Protein AF-A0A1F8M523-F1 (afdb_monomer_lite)

Sequence (82 aa):
MVLHNLKIDLPDPMDLVKGITPQLLLEGALPLDRLYNQGELDALVAAYTAWQAANHPKQITALGEASEGVVFLPVAELKRHY

Radius of gyration: 17.22 Å; chains: 1; bounding box: 34×24×46 Å

Foldseek 3Di:
DVLVVVVDPAPDVVVLVVPDDPVCVVVVPRPCVRDDDPVRVVVSQVVVQVVCCVPPVLQWDWDDDPVVDIDIHRGNDDDPPD

Structure (mmCIF, N/CA/C/O backbone):
data_AF-A0A1F8M523-F1
#
_entry.id   AF-A0A1F8M523-F1
#
loop_
_atom_site.group_PDB
_atom_site.id
_atom_site.type_symbol
_atom_site.label_atom_id
_atom_site.label_alt_id
_atom_site.label_comp_id
_atom_site.label_asym_id
_atom_site.label_entity_id
_atom_site.label_seq_id
_atom_site.pdbx_PDB_ins_code
_atom_site.Cartn_x
_atom_site.Cartn_y
_atom_site.Cartn_z
_atom_site.occupancy
_atom_site.B_iso_or_equiv
_atom_site.auth_seq_id
_atom_site.auth_comp_id
_atom_site.auth_asym_id
_atom_site.auth_atom_id
_atom_site.pdbx_PDB_model_num
ATOM 1 N N . MET A 1 1 ? -2.558 5.397 5.103 1.00 68.12 1 MET A N 1
ATOM 2 C CA . MET A 1 1 ? -2.735 6.669 4.355 1.00 68.12 1 MET A CA 1
ATOM 3 C C . MET A 1 1 ? -2.137 6.652 2.951 1.00 68.12 1 MET A C 1
ATOM 5 O O . MET A 1 1 ? -2.731 7.258 2.074 1.00 68.12 1 MET A O 1
ATOM 9 N N . VAL A 1 2 ? -1.005 5.976 2.706 1.00 83.12 2 VAL A N 1
ATOM 10 C CA . VAL A 1 2 ? -0.320 6.002 1.395 1.00 83.12 2 VAL A CA 1
ATOM 11 C C . VAL A 1 2 ? -1.242 5.622 0.226 1.00 83.12 2 VAL A C 1
ATOM 13 O O . VAL A 1 2 ? -1.359 6.409 -0.701 1.00 83.12 2 VAL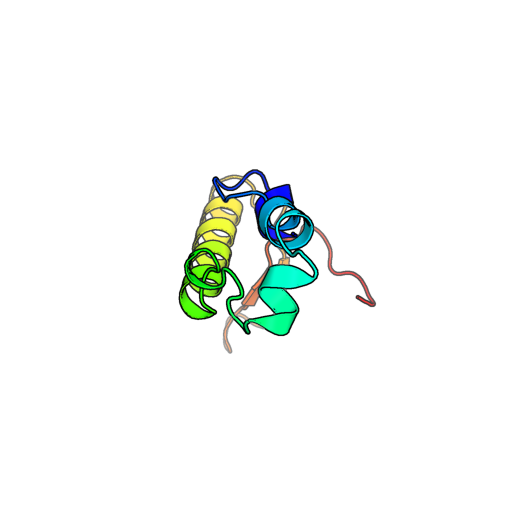 A O 1
ATOM 16 N N . LEU A 1 3 ? -1.960 4.493 0.297 1.00 82.81 3 LEU A N 1
ATOM 17 C CA . LEU A 1 3 ? -2.853 4.041 -0.785 1.00 82.81 3 LEU A CA 1
ATOM 18 C C . LEU A 1 3 ? -4.037 4.983 -1.054 1.00 82.81 3 LEU A C 1
ATOM 20 O O . LEU A 1 3 ? -4.338 5.275 -2.205 1.00 82.81 3 LEU A O 1
ATOM 24 N N . HIS A 1 4 ? -4.661 5.523 -0.005 1.00 83.75 4 HIS A N 1
ATOM 25 C CA . HIS A 1 4 ? -5.734 6.518 -0.135 1.00 83.75 4 HIS A CA 1
ATOM 26 C C . HIS A 1 4 ? -5.259 7.787 -0.870 1.00 83.75 4 HIS A C 1
ATOM 28 O O . HIS A 1 4 ? -5.962 8.342 -1.715 1.00 83.75 4 HIS A O 1
ATOM 34 N N . ASN A 1 5 ? -4.020 8.226 -0.620 1.00 86.19 5 ASN A N 1
ATOM 35 C CA . ASN A 1 5 ? -3.451 9.395 -1.295 1.00 86.19 5 ASN A CA 1
ATOM 36 C C . ASN A 1 5 ? -3.220 9.169 -2.798 1.00 86.19 5 ASN A C 1
ATOM 38 O O . ASN A 1 5 ? -3.182 10.141 -3.550 1.00 86.19 5 ASN A O 1
ATOM 42 N N . LEU A 1 6 ? -3.125 7.911 -3.239 1.00 85.62 6 LEU A N 1
ATOM 43 C CA . LEU A 1 6 ? -3.035 7.528 -4.653 1.00 85.62 6 LEU A CA 1
ATOM 44 C C . LEU A 1 6 ? -4.401 7.554 -5.361 1.00 85.62 6 LEU A C 1
ATOM 46 O O . LEU A 1 6 ? -4.496 7.137 -6.510 1.00 85.62 6 LEU A O 1
ATOM 50 N N . LYS A 1 7 ? -5.454 8.056 -4.692 1.00 83.38 7 LYS A N 1
ATOM 51 C CA . LYS A 1 7 ? -6.832 8.147 -5.210 1.00 83.38 7 LYS A CA 1
ATOM 52 C C . LYS A 1 7 ? -7.436 6.793 -5.592 1.00 83.38 7 LYS A C 1
ATOM 54 O O . LYS A 1 7 ? -8.368 6.735 -6.388 1.00 83.38 7 LYS A O 1
ATOM 59 N N . ILE A 1 8 ? -6.924 5.721 -4.991 1.00 84.44 8 ILE A N 1
ATOM 60 C CA . ILE A 1 8 ? -7.571 4.411 -4.994 1.00 84.44 8 ILE A CA 1
ATOM 61 C C . ILE A 1 8 ? -8.841 4.533 -4.147 1.00 84.44 8 ILE A C 1
ATOM 63 O O . ILE A 1 8 ? -8.819 5.205 -3.114 1.00 84.44 8 ILE A O 1
ATOM 67 N N . ASP A 1 9 ? -9.930 3.906 -4.594 1.00 85.12 9 ASP A N 1
ATOM 68 C CA . ASP A 1 9 ? -11.230 3.917 -3.917 1.00 85.12 9 ASP A CA 1
ATOM 69 C C . ASP A 1 9 ? -11.165 3.141 -2.592 1.00 85.12 9 ASP A C 1
ATOM 71 O O . ASP A 1 9 ? -11.448 1.948 -2.507 1.00 85.12 9 ASP A O 1
ATOM 75 N N . LEU A 1 10 ? -10.679 3.827 -1.562 1.00 85.12 10 LEU A N 1
ATOM 76 C CA . LEU A 1 10 ? -10.518 3.332 -0.207 1.00 85.12 10 LEU A CA 1
ATOM 77 C C . LEU A 1 10 ? -11.124 4.357 0.754 1.00 85.12 10 LEU A C 1
ATOM 79 O O . LEU A 1 10 ? -10.950 5.556 0.539 1.00 85.12 10 LEU A O 1
ATOM 83 N N . PRO A 1 11 ? -11.774 3.918 1.843 1.00 84.00 11 PRO A N 1
ATOM 84 C CA . PRO A 1 11 ? -12.127 4.800 2.947 1.00 84.00 11 PRO A CA 1
ATOM 85 C C . PRO A 1 11 ? -10.906 5.578 3.452 1.00 84.00 11 PRO A C 1
ATOM 87 O O . PRO A 1 11 ? -9.796 5.033 3.497 1.00 84.00 11 PRO A O 1
ATOM 90 N N . ASP A 1 12 ? -11.104 6.832 3.870 1.00 86.25 12 ASP A N 1
ATOM 91 C CA . ASP A 1 12 ? -10.030 7.602 4.493 1.00 86.25 12 ASP A CA 1
ATOM 92 C C . ASP A 1 12 ? -9.658 6.929 5.827 1.00 86.25 12 ASP A C 1
ATOM 94 O O . ASP A 1 12 ? -10.476 6.882 6.751 1.00 86.25 12 ASP A O 1
ATOM 98 N N . PRO A 1 13 ? -8.425 6.412 5.986 1.00 84.31 13 PRO A N 1
ATOM 99 C CA . PRO A 1 13 ? -8.009 5.796 7.244 1.00 84.31 13 PRO A CA 1
ATOM 100 C C . PRO A 1 13 ? -8.060 6.773 8.431 1.00 84.31 13 PRO A C 1
ATOM 102 O O . PRO A 1 13 ? -8.114 6.329 9.579 1.00 84.31 13 PRO A O 1
ATOM 105 N N . MET A 1 14 ? -8.065 8.090 8.190 1.00 86.94 14 MET A N 1
ATOM 106 C CA . MET A 1 14 ? -8.248 9.082 9.249 1.00 86.94 14 MET A CA 1
ATOM 107 C C . MET A 1 14 ? -9.652 9.081 9.848 1.00 86.94 14 MET A C 1
ATOM 109 O O . MET A 1 14 ? -9.791 9.491 11.000 1.00 86.94 14 MET A O 1
ATOM 113 N N . ASP A 1 15 ? -10.672 8.611 9.133 1.00 85.44 15 ASP A N 1
ATOM 114 C CA . ASP A 1 15 ? -12.026 8.518 9.685 1.00 85.44 15 ASP A CA 1
ATOM 115 C C . ASP A 1 15 ? -12.094 7.482 10.808 1.00 85.44 15 ASP A C 1
ATOM 117 O O . ASP A 1 15 ? -12.740 7.717 11.830 1.00 85.44 15 ASP A O 1
ATOM 121 N N . LEU A 1 16 ? -11.341 6.384 10.681 1.00 84.38 16 LEU A N 1
ATOM 122 C CA . LEU A 1 16 ? -11.200 5.396 11.747 1.00 84.38 16 LEU A CA 1
ATOM 123 C C . LEU A 1 16 ? -10.487 5.992 12.963 1.00 84.38 16 LEU A C 1
ATOM 125 O O . LEU A 1 16 ? -10.987 5.870 14.075 1.00 84.38 16 LEU A O 1
ATOM 129 N N . VAL A 1 17 ? -9.362 6.685 12.757 1.00 84.94 17 VAL A N 1
ATOM 130 C CA . VAL A 1 17 ? -8.591 7.298 13.856 1.00 84.94 17 VAL A CA 1
ATOM 131 C C . VAL A 1 17 ? -9.416 8.356 14.594 1.00 84.94 17 VAL A C 1
ATOM 133 O O . VAL A 1 17 ? -9.439 8.365 15.822 1.00 84.94 17 VAL A O 1
ATOM 136 N N . LYS A 1 18 ? -10.125 9.226 13.863 1.00 85.38 18 LYS A N 1
ATOM 137 C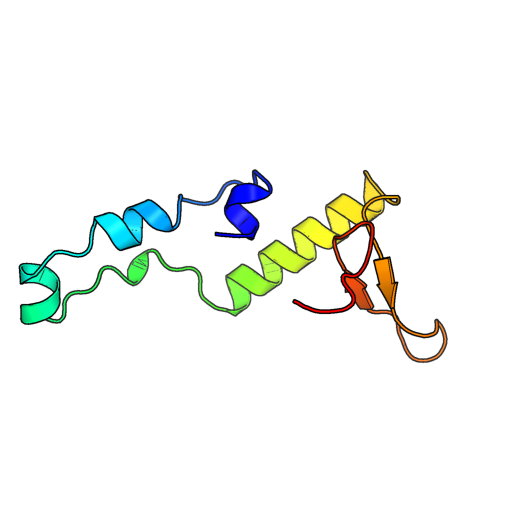 CA . LYS A 1 18 ? -11.017 10.243 14.448 1.00 85.38 18 LYS A CA 1
ATOM 138 C C . LYS A 1 18 ? -12.210 9.628 15.181 1.00 85.38 18 LYS A C 1
ATOM 140 O O . LYS A 1 18 ? -12.719 10.237 16.115 1.00 85.38 18 LYS A O 1
ATOM 145 N N . GLY A 1 19 ? -12.661 8.452 14.747 1.00 85.06 19 GLY A N 1
ATOM 146 C CA . GLY A 1 19 ? -13.759 7.715 15.366 1.00 85.06 19 GLY A CA 1
ATOM 147 C C . GLY A 1 19 ? -13.399 7.050 16.697 1.00 85.06 19 GLY A C 1
ATOM 148 O O . GLY A 1 19 ? -14.302 6.601 17.400 1.00 85.06 19 GLY A O 1
ATOM 149 N N . ILE A 1 20 ? -12.115 6.989 17.071 1.00 88.19 20 ILE A N 1
ATOM 150 C CA . ILE A 1 20 ? -11.688 6.430 18.357 1.00 88.19 20 ILE A CA 1
ATOM 151 C C . ILE A 1 20 ? -12.027 7.419 19.476 1.00 88.19 20 ILE A C 1
ATOM 153 O O . ILE A 1 20 ? -11.515 8.537 19.522 1.00 88.19 20 ILE A O 1
ATOM 157 N N . THR A 1 21 ? -12.863 6.982 20.417 1.00 90.00 21 THR A N 1
ATOM 158 C CA . THR A 1 21 ? -13.249 7.758 21.602 1.00 90.00 21 THR A CA 1
ATOM 159 C C . THR A 1 21 ? -12.729 7.096 22.883 1.00 90.00 21 THR A C 1
ATOM 161 O O . THR A 1 21 ? -12.494 5.885 22.898 1.00 90.00 21 THR A O 1
ATOM 164 N N . PRO A 1 22 ? -12.584 7.845 23.996 1.00 93.00 22 PRO A N 1
ATOM 165 C CA . PRO A 1 22 ? -12.208 7.261 25.284 1.00 93.00 22 PRO A CA 1
ATOM 166 C C . PRO A 1 22 ? -13.144 6.137 25.737 1.00 93.00 22 PRO A C 1
ATOM 168 O O . PRO A 1 22 ? -12.686 5.163 26.321 1.00 93.00 22 PRO A O 1
ATOM 171 N N . GLN A 1 23 ? -14.440 6.246 25.432 1.00 93.56 23 GLN A N 1
ATOM 172 C CA . GLN A 1 23 ? -15.418 5.209 25.754 1.00 93.56 23 GLN A CA 1
ATOM 173 C C . GLN A 1 23 ? -15.101 3.890 25.033 1.00 93.56 23 GLN A C 1
ATOM 175 O O . GLN A 1 23 ? -15.008 2.856 25.686 1.00 93.56 23 GLN A O 1
ATOM 180 N N . LEU A 1 24 ? -14.843 3.929 23.719 1.00 89.94 24 LEU A N 1
ATOM 181 C CA . LEU A 1 24 ? -14.481 2.733 22.944 1.00 89.94 24 LEU A CA 1
ATOM 182 C C . LEU A 1 24 ? -13.180 2.091 23.443 1.00 89.94 24 LEU A C 1
ATOM 184 O O . LEU A 1 24 ? -13.046 0.870 23.416 1.00 89.94 24 LEU A O 1
ATOM 188 N N . LEU A 1 25 ? -12.231 2.903 23.922 1.00 90.81 25 LEU A N 1
ATOM 189 C CA . LEU A 1 25 ? -10.988 2.408 24.516 1.00 90.81 25 LEU A CA 1
ATOM 190 C C . LEU A 1 25 ? -11.230 1.694 25.849 1.00 90.81 25 LEU A C 1
ATOM 192 O O . LEU A 1 25 ? -10.663 0.628 26.073 1.00 90.81 25 LEU A O 1
ATOM 196 N N . LEU A 1 26 ? -12.075 2.259 26.715 1.00 94.50 26 LEU A N 1
ATOM 197 C CA . LEU A 1 26 ? -12.428 1.652 28.003 1.00 94.50 26 LEU A CA 1
ATOM 198 C C . LEU A 1 26 ? -13.210 0.344 27.831 1.00 94.50 26 LEU A C 1
ATOM 200 O O . LEU A 1 26 ? -13.026 -0.586 28.611 1.00 94.50 26 LEU A O 1
ATOM 204 N N . GLU A 1 27 ? -14.054 0.267 26.804 1.00 93.94 27 GLU A N 1
ATOM 205 C CA . GLU A 1 27 ? -14.861 -0.914 26.480 1.00 93.94 27 GLU A CA 1
ATOM 206 C C . GLU A 1 27 ? -14.087 -1.958 25.650 1.00 93.94 27 GLU A C 1
ATOM 208 O O . GLU A 1 27 ? -14.576 -3.068 25.447 1.00 93.94 27 GLU A O 1
ATOM 213 N N . GLY A 1 28 ? -12.886 -1.626 25.156 1.00 89.38 28 GLY A N 1
ATOM 214 C CA . GLY A 1 28 ? -12.111 -2.484 24.250 1.00 89.38 28 GLY A CA 1
ATOM 215 C C . GLY 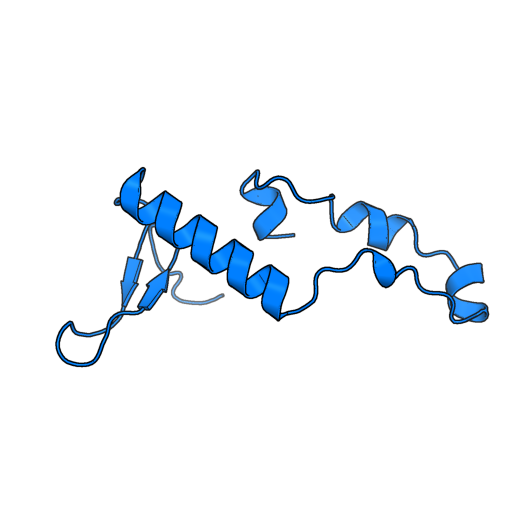A 1 28 ? -12.767 -2.693 22.877 1.00 89.38 28 GLY A C 1
ATOM 216 O O . GLY A 1 28 ? -12.367 -3.583 22.129 1.00 89.38 28 GLY A O 1
ATOM 217 N N . ALA A 1 29 ? -13.765 -1.880 22.531 1.00 88.06 29 ALA A N 1
ATOM 218 C CA . ALA A 1 29 ? -14.607 -2.020 21.347 1.00 88.06 29 ALA A CA 1
ATOM 219 C C . ALA A 1 29 ? -14.068 -1.195 20.166 1.00 88.06 29 ALA A C 1
ATOM 221 O O . ALA A 1 29 ? -14.761 -0.347 19.603 1.00 88.06 29 ALA A O 1
ATOM 222 N N . LEU A 1 30 ? -12.801 -1.400 19.798 1.00 86.19 30 LEU A N 1
ATOM 223 C CA . LEU A 1 30 ? -12.215 -0.687 18.662 1.00 86.19 30 LEU A CA 1
ATOM 224 C C . LEU A 1 30 ? -12.882 -1.118 17.338 1.00 86.19 30 LEU A C 1
ATOM 226 O O . LEU A 1 30 ? -13.042 -2.319 17.109 1.00 86.19 30 LEU A O 1
ATOM 230 N N . PRO A 1 31 ? -13.220 -0.173 16.437 1.00 81.06 31 PRO A N 1
ATOM 231 C CA . PRO A 1 31 ? -13.891 -0.456 15.165 1.00 81.06 31 PRO A CA 1
ATOM 232 C C . PRO A 1 31 ? -12.901 -0.984 14.112 1.00 81.06 31 PRO A C 1
ATOM 234 O O . PRO A 1 31 ? -12.602 -0.328 13.114 1.00 81.06 31 PRO A O 1
ATOM 237 N N . LEU A 1 32 ? -12.312 -2.151 14.381 1.00 82.38 32 LEU A N 1
ATOM 238 C CA . LEU A 1 32 ? -11.295 -2.781 13.530 1.00 82.38 32 LEU A CA 1
ATOM 239 C C . LEU A 1 32 ? -11.900 -3.529 12.332 1.00 82.38 32 LEU A C 1
ATOM 241 O O . LEU A 1 32 ? -11.177 -3.880 11.407 1.00 82.38 32 LEU A O 1
ATOM 245 N N . ASP A 1 33 ? -13.215 -3.737 12.324 1.00 80.69 33 ASP A N 1
ATOM 246 C CA . ASP A 1 33 ? -13.999 -4.381 11.262 1.00 80.69 33 ASP A CA 1
ATOM 247 C C . ASP A 1 33 ? -13.888 -3.677 9.902 1.00 80.69 33 ASP A C 1
ATOM 249 O O . ASP A 1 33 ? -14.143 -4.278 8.862 1.00 80.69 33 ASP A O 1
ATOM 253 N N . ARG A 1 34 ? -13.481 -2.405 9.904 1.00 77.12 34 ARG A N 1
ATOM 254 C CA . ARG A 1 34 ? -13.292 -1.589 8.697 1.00 77.12 34 ARG A CA 1
ATOM 255 C C . ARG A 1 34 ? -11.839 -1.511 8.233 1.00 77.12 34 ARG A C 1
ATOM 257 O O . ARG A 1 34 ? -11.546 -0.786 7.282 1.00 77.12 34 ARG A O 1
ATOM 264 N N . LEU A 1 35 ? -10.921 -2.197 8.917 1.00 84.25 35 LEU A N 1
ATOM 265 C CA . LEU A 1 35 ? -9.520 -2.244 8.522 1.00 84.25 35 LEU A CA 1
ATOM 266 C C . LEU A 1 35 ? -9.307 -3.344 7.495 1.00 84.25 35 LEU A C 1
ATOM 268 O O . LEU A 1 35 ? -9.613 -4.507 7.740 1.00 84.25 35 LEU A O 1
ATOM 272 N N . TYR A 1 36 ? -8.692 -2.962 6.382 1.00 88.56 36 TYR A N 1
ATOM 273 C CA . TYR A 1 36 ? -8.151 -3.934 5.451 1.00 88.56 36 TYR A CA 1
ATOM 274 C C . TYR A 1 36 ? -7.082 -4.770 6.145 1.00 88.56 36 TYR A C 1
ATOM 276 O O . TYR A 1 36 ? -6.179 -4.238 6.805 1.00 88.56 36 TYR A O 1
ATOM 284 N N . ASN A 1 37 ? -7.177 -6.080 5.974 1.00 90.44 37 ASN A N 1
ATOM 285 C CA . ASN A 1 37 ? -6.131 -6.986 6.396 1.00 90.44 37 ASN A CA 1
ATOM 286 C C . ASN A 1 37 ? -4.903 -6.850 5.480 1.00 90.44 37 ASN A C 1
ATOM 288 O O . ASN A 1 37 ? -4.942 -6.233 4.414 1.00 90.44 37 ASN A O 1
ATOM 292 N N . GLN A 1 38 ? -3.792 -7.448 5.903 1.00 91.81 38 GLN A N 1
ATOM 293 C CA . GLN A 1 38 ? -2.539 -7.378 5.159 1.00 91.81 38 GLN A CA 1
ATOM 294 C C . GLN A 1 38 ? -2.681 -7.876 3.712 1.00 91.81 38 GLN A C 1
ATOM 296 O O . GLN A 1 38 ? -2.214 -7.209 2.797 1.00 91.81 38 GLN A O 1
ATOM 301 N N . GLY A 1 39 ? -3.368 -8.999 3.494 1.00 94.88 39 GLY A N 1
ATOM 302 C CA . GLY A 1 39 ? -3.543 -9.568 2.158 1.00 94.88 39 GLY A CA 1
ATOM 303 C C . GLY A 1 39 ? -4.368 -8.676 1.228 1.00 94.88 39 GLY A C 1
ATOM 304 O O . GLY A 1 39 ? -4.055 -8.563 0.045 1.00 94.88 39 GLY A O 1
ATOM 305 N N . GLU A 1 40 ? -5.387 -7.996 1.753 1.00 92.69 40 GLU A N 1
ATOM 306 C CA . GLU A 1 40 ? -6.172 -7.027 0.980 1.00 92.69 40 GLU A CA 1
ATOM 307 C C . GLU A 1 40 ? -5.327 -5.812 0.581 1.00 92.69 40 GLU A C 1
ATOM 309 O O . GLU A 1 40 ? -5.382 -5.364 -0.565 1.00 92.69 40 GLU A O 1
ATOM 314 N N . LEU A 1 41 ? -4.498 -5.307 1.498 1.00 92.06 41 LEU A N 1
ATOM 315 C CA . LEU A 1 41 ? -3.574 -4.208 1.213 1.00 92.06 41 LEU A CA 1
ATOM 316 C C . LEU A 1 41 ? -2.517 -4.610 0.178 1.00 92.06 41 LEU A C 1
ATOM 318 O O . LEU A 1 41 ? -2.263 -3.846 -0.755 1.00 92.06 41 LEU A O 1
ATOM 322 N N . ASP A 1 42 ? -1.952 -5.811 0.302 1.00 93.38 42 ASP A N 1
ATOM 323 C CA . ASP A 1 42 ? -0.970 -6.349 -0.642 1.00 93.38 42 ASP A CA 1
ATOM 324 C C . ASP A 1 42 ? -1.579 -6.500 -2.044 1.00 93.38 42 ASP A C 1
ATOM 326 O O . ASP A 1 42 ? -0.972 -6.092 -3.039 1.00 93.38 42 ASP A O 1
ATOM 330 N N . ALA A 1 43 ? -2.814 -7.005 -2.136 1.00 94.06 43 ALA A N 1
ATOM 331 C CA . ALA A 1 43 ? -3.537 -7.126 -3.400 1.00 94.06 43 ALA A CA 1
ATOM 332 C C . ALA A 1 43 ? -3.795 -5.758 -4.054 1.00 94.06 43 ALA A C 1
ATOM 334 O O . ALA A 1 43 ? -3.592 -5.603 -5.261 1.00 94.06 43 ALA A O 1
ATOM 335 N N . LEU A 1 44 ? -4.191 -4.750 -3.269 1.00 93.81 44 LEU A N 1
ATOM 336 C CA . LEU A 1 44 ? -4.401 -3.385 -3.759 1.00 93.81 44 LEU A CA 1
ATOM 337 C C . LEU A 1 44 ? -3.099 -2.750 -4.265 1.00 93.81 44 LEU A C 1
ATOM 339 O O . LEU A 1 44 ? -3.093 -2.144 -5.338 1.00 93.81 44 LEU A O 1
ATOM 343 N N . VAL A 1 45 ? -1.991 -2.917 -3.533 1.0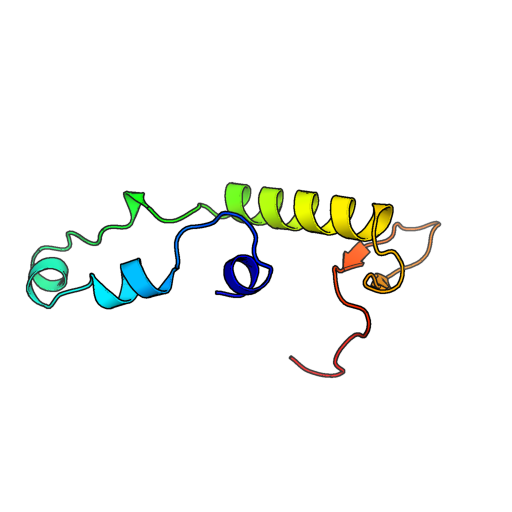0 93.75 45 VAL A N 1
ATOM 344 C CA . VAL A 1 45 ? -0.661 -2.448 -3.961 1.00 93.75 45 VAL A CA 1
ATOM 345 C C . VAL A 1 45 ? -0.253 -3.126 -5.266 1.00 93.75 45 VAL A C 1
ATOM 347 O O . VAL A 1 45 ? 0.199 -2.446 -6.190 1.00 93.75 45 VAL A O 1
ATOM 350 N N . ALA A 1 46 ? -0.423 -4.446 -5.370 1.00 94.44 46 ALA A N 1
ATOM 351 C CA . ALA A 1 46 ? -0.060 -5.204 -6.562 1.00 94.44 46 ALA A CA 1
ATOM 352 C C . ALA A 1 46 ? -0.888 -4.771 -7.781 1.00 94.44 46 ALA A C 1
ATOM 354 O O . ALA A 1 46 ? -0.323 -4.489 -8.840 1.00 94.44 46 ALA A O 1
ATOM 355 N N . ALA A 1 47 ? -2.210 -4.642 -7.622 1.00 94.38 47 ALA A N 1
ATOM 356 C CA . ALA A 1 47 ? -3.110 -4.190 -8.679 1.00 94.38 47 ALA A CA 1
ATOM 357 C C . ALA A 1 47 ? -2.780 -2.763 -9.141 1.00 94.38 47 ALA A C 1
ATOM 359 O O . ALA A 1 47 ? -2.658 -2.516 -10.344 1.00 94.38 47 ALA A O 1
ATOM 360 N N . TYR A 1 48 ? -2.566 -1.839 -8.199 1.00 94.06 48 TYR A N 1
ATOM 361 C CA . TYR A 1 48 ? -2.146 -0.474 -8.511 1.00 94.06 48 TYR A CA 1
ATOM 362 C C . TYR A 1 48 ? -0.805 -0.452 -9.252 1.00 94.06 48 TYR A C 1
ATOM 364 O O . TYR A 1 48 ? -0.670 0.227 -10.266 1.00 94.06 48 TYR A O 1
ATOM 372 N N . THR A 1 49 ? 0.172 -1.241 -8.798 1.00 94.56 49 THR A N 1
ATOM 373 C CA . THR A 1 49 ? 1.498 -1.316 -9.429 1.00 94.56 49 THR A CA 1
ATOM 374 C C . THR A 1 49 ? 1.409 -1.853 -10.858 1.00 94.56 49 THR A C 1
ATOM 376 O O . THR A 1 49 ? 2.025 -1.287 -11.761 1.00 94.56 49 THR A O 1
ATOM 379 N N . ALA A 1 50 ? 0.599 -2.887 -11.099 1.00 94.50 50 ALA A N 1
ATOM 380 C CA . ALA A 1 50 ? 0.367 -3.423 -12.440 1.00 94.50 50 ALA A CA 1
ATOM 381 C C . ALA A 1 50 ? -0.326 -2.403 -13.361 1.00 94.50 50 ALA A C 1
ATOM 383 O O . ALA A 1 50 ? 0.099 -2.205 -14.503 1.00 94.50 50 ALA A O 1
ATOM 384 N N . TRP A 1 51 ? -1.354 -1.707 -12.861 1.00 94.81 51 TRP A N 1
ATOM 385 C CA . TRP A 1 51 ? -2.027 -0.638 -13.601 1.00 94.81 51 TRP A CA 1
ATOM 386 C C . TRP A 1 51 ? -1.065 0.504 -13.948 1.00 94.81 51 TRP A C 1
ATOM 388 O O . TRP A 1 51 ? -1.037 0.963 -15.094 1.00 94.81 51 TRP A O 1
ATOM 398 N N . GLN A 1 52 ? -0.231 0.919 -12.995 1.00 94.62 52 GLN A N 1
ATOM 399 C CA . GLN A 1 52 ? 0.757 1.973 -13.190 1.00 94.62 52 GLN A CA 1
ATOM 400 C C . GLN A 1 52 ? 1.820 1.562 -14.218 1.00 94.62 52 GLN A C 1
ATOM 402 O O . GLN A 1 52 ? 2.179 2.367 -15.073 1.00 94.62 52 GLN A O 1
ATOM 407 N N . ALA A 1 53 ? 2.275 0.306 -14.204 1.00 94.19 53 ALA A N 1
ATOM 408 C CA . ALA A 1 53 ? 3.220 -0.214 -15.193 1.00 94.19 53 ALA A CA 1
ATOM 409 C C . ALA A 1 53 ? 2.656 -0.203 -16.619 1.00 94.19 53 ALA A C 1
ATOM 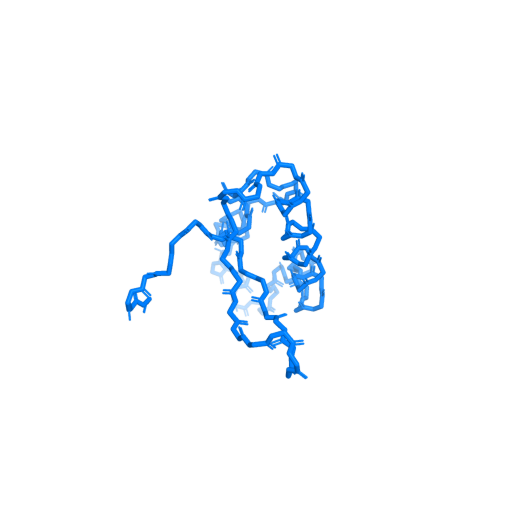411 O O . ALA A 1 53 ? 3.375 0.148 -17.555 1.00 94.19 53 ALA A O 1
ATOM 412 N N . ALA A 1 54 ? 1.372 -0.525 -16.783 1.00 94.88 54 ALA A N 1
ATOM 413 C CA . ALA A 1 54 ? 0.720 -0.530 -18.089 1.00 94.88 54 ALA A CA 1
ATOM 414 C C . ALA A 1 54 ? 0.408 0.884 -18.615 1.00 94.88 54 ALA A C 1
ATOM 416 O O . ALA A 1 54 ? 0.594 1.154 -19.801 1.00 94.88 54 ALA A O 1
ATOM 417 N N . ASN A 1 55 ? -0.062 1.791 -17.752 1.00 95.69 55 ASN A N 1
ATOM 418 C CA . ASN A 1 55 ? -0.600 3.095 -18.171 1.00 95.69 55 ASN A CA 1
ATOM 419 C C . ASN A 1 55 ? 0.396 4.252 -18.001 1.00 95.69 55 ASN A C 1
ATOM 421 O O . ASN A 1 55 ? 0.337 5.254 -18.718 1.00 95.69 55 ASN A O 1
ATOM 425 N N . HIS A 1 56 ? 1.332 4.123 -17.063 1.00 94.88 56 HIS A N 1
ATOM 426 C CA . HIS A 1 56 ? 2.271 5.168 -16.664 1.00 94.88 56 HIS A CA 1
ATOM 427 C C . HIS A 1 56 ? 3.680 4.597 -16.402 1.00 94.88 56 HIS A C 1
ATOM 429 O O . HIS A 1 56 ? 4.230 4.792 -15.317 1.00 94.88 56 HIS A O 1
ATOM 435 N N . PRO A 1 57 ? 4.328 3.950 -17.391 1.00 92.75 57 PRO A N 1
ATOM 436 C CA . PRO A 1 57 ? 5.582 3.211 -17.185 1.00 92.75 57 PRO A CA 1
ATOM 437 C C . PRO A 1 57 ? 6.748 4.069 -16.665 1.00 92.75 57 PRO A C 1
ATOM 439 O O . PRO A 1 57 ? 7.665 3.550 -16.043 1.00 92.75 57 PRO A O 1
ATOM 442 N N . LYS A 1 58 ? 6.710 5.395 -16.865 1.00 94.62 58 LYS A N 1
ATOM 443 C CA . LYS A 1 58 ? 7.701 6.341 -16.313 1.00 94.62 58 LYS A CA 1
ATOM 444 C C . LYS A 1 58 ? 7.568 6.574 -14.801 1.00 94.62 58 LYS A C 1
ATOM 446 O O . LYS A 1 58 ? 8.410 7.243 -14.218 1.00 94.62 58 LYS A O 1
ATOM 451 N N . GLN A 1 59 ? 6.494 6.088 -14.184 1.00 93.81 59 GLN A N 1
ATOM 452 C CA . GLN A 1 59 ? 6.221 6.211 -12.751 1.00 93.81 59 GLN A CA 1
ATOM 453 C C . GLN A 1 59 ? 6.454 4.888 -12.006 1.00 93.81 59 GLN A C 1
ATOM 455 O O . GLN A 1 59 ? 5.925 4.694 -10.913 1.00 93.81 59 GLN A O 1
ATOM 460 N N . ILE A 1 60 ? 7.222 3.980 -12.608 1.00 95.44 60 ILE A N 1
ATOM 461 C CA . ILE A 1 60 ? 7.599 2.688 -12.046 1.00 95.44 60 ILE A CA 1
ATOM 462 C C . ILE A 1 60 ? 9.119 2.586 -12.004 1.00 95.44 60 ILE A C 1
ATOM 464 O O . ILE A 1 60 ? 9.803 2.994 -12.943 1.00 95.44 60 ILE A O 1
ATOM 468 N N . THR A 1 61 ? 9.630 1.957 -10.950 1.00 95.12 61 THR A N 1
ATOM 469 C CA . THR A 1 61 ? 11.031 1.554 -10.843 1.00 95.12 61 THR A CA 1
ATOM 470 C C . THR A 1 61 ? 11.110 0.034 -10.805 1.00 95.12 61 THR A C 1
ATOM 472 O O . THR A 1 61 ? 10.457 -0.604 -9.981 1.00 95.12 61 THR A O 1
ATOM 475 N N . ALA A 1 62 ? 11.914 -0.540 -11.697 1.00 93.31 62 ALA A N 1
ATOM 476 C CA . ALA A 1 62 ? 12.273 -1.952 -11.689 1.00 93.31 62 ALA A CA 1
ATOM 477 C C . ALA A 1 62 ? 13.570 -2.140 -10.890 1.00 93.31 62 ALA A C 1
ATOM 479 O O . ALA A 1 62 ? 14.552 -1.437 -11.132 1.00 93.31 62 ALA A O 1
ATOM 480 N N . LEU A 1 63 ? 13.572 -3.078 -9.947 1.00 92.31 63 LEU A N 1
ATOM 481 C CA . LEU A 1 63 ? 14.722 -3.427 -9.119 1.00 92.31 63 LEU A CA 1
ATOM 482 C C . LEU A 1 63 ? 15.074 -4.900 -9.292 1.00 92.31 63 LEU A C 1
ATOM 484 O O . LEU A 1 63 ? 14.200 -5.757 -9.184 1.00 92.31 63 LEU A O 1
ATOM 488 N N . GLY A 1 64 ? 16.359 -5.182 -9.481 1.00 91.12 64 GLY A N 1
ATOM 489 C CA . GLY A 1 64 ? 16.875 -6.534 -9.678 1.00 91.12 64 GLY A CA 1
ATOM 490 C C . GLY A 1 64 ? 17.297 -6.796 -11.118 1.00 91.12 64 GLY A C 1
ATOM 491 O O . GLY A 1 64 ? 17.272 -5.902 -11.968 1.00 91.12 64 GLY A O 1
ATOM 492 N N . GLU A 1 65 ? 17.707 -8.032 -11.375 1.00 90.75 65 GLU A N 1
ATOM 493 C CA . GLU A 1 65 ? 18.185 -8.477 -12.678 1.00 90.75 65 GLU A CA 1
ATOM 494 C C . GLU A 1 65 ? 17.203 -9.469 -13.299 1.00 90.75 65 GLU A C 1
ATOM 496 O O . GLU A 1 65 ? 16.633 -10.325 -12.623 1.00 90.75 65 GLU A O 1
ATOM 501 N N . ALA A 1 66 ? 16.996 -9.369 -14.612 1.00 88.50 66 ALA A N 1
ATOM 502 C CA . ALA A 1 66 ? 15.959 -10.135 -15.303 1.00 88.50 66 ALA A CA 1
ATOM 503 C C . ALA A 1 66 ? 16.111 -11.662 -15.153 1.00 88.50 66 ALA A C 1
ATOM 505 O O . ALA A 1 66 ? 15.112 -12.374 -15.202 1.00 88.50 66 ALA A O 1
ATOM 506 N N . SER A 1 67 ? 17.335 -12.163 -14.957 1.00 93.19 67 SER A N 1
ATOM 507 C CA . SER A 1 67 ? 17.620 -13.589 -14.753 1.00 93.19 67 SER A CA 1
ATOM 508 C C . SER A 1 67 ? 17.253 -14.112 -13.363 1.00 93.19 67 SER A C 1
ATOM 510 O O . SER A 1 67 ? 17.018 -15.309 -13.219 1.00 93.19 67 SER A O 1
ATOM 512 N N . GLU A 1 68 ? 17.211 -13.246 -12.350 1.00 92.56 68 GLU A N 1
ATOM 513 C CA . GLU A 1 68 ? 16.932 -13.617 -10.953 1.00 92.56 68 GLU A CA 1
ATOM 514 C C . GLU A 1 68 ? 15.512 -13.229 -10.521 1.00 92.56 68 GLU A C 1
ATOM 516 O O . GLU A 1 68 ? 14.975 -13.765 -9.551 1.00 92.56 68 GLU A O 1
ATOM 521 N N . GLY A 1 69 ? 14.887 -12.324 -11.275 1.00 89.88 69 GLY A N 1
ATOM 522 C CA . GLY A 1 69 ? 13.581 -11.760 -10.983 1.00 89.88 69 GLY A CA 1
ATOM 523 C C . GLY A 1 69 ? 13.669 -10.259 -10.730 1.00 89.88 69 GLY A C 1
ATOM 524 O O . GLY A 1 69 ? 14.693 -9.718 -10.316 1.00 89.88 69 GLY A O 1
ATOM 525 N N . VAL A 1 70 ? 12.560 -9.576 -11.001 1.00 93.06 70 VAL A N 1
ATOM 526 C CA . VAL A 1 70 ? 12.463 -8.120 -10.891 1.00 93.06 70 VAL A CA 1
ATOM 527 C C . VAL A 1 70 ? 11.316 -7.762 -9.961 1.00 93.06 70 VAL A C 1
ATOM 529 O O . VAL A 1 70 ? 10.199 -8.257 -10.115 1.00 93.06 70 VAL A O 1
ATOM 532 N N . VAL A 1 71 ? 11.588 -6.865 -9.019 1.00 92.62 71 VAL A N 1
ATOM 533 C CA . VAL A 1 71 ? 10.571 -6.227 -8.184 1.00 92.62 71 VAL A CA 1
ATOM 534 C C . VAL A 1 71 ? 10.200 -4.894 -8.815 1.00 92.62 71 VAL A C 1
ATOM 536 O O . VAL A 1 71 ? 11.064 -4.064 -9.096 1.00 92.62 71 VAL A O 1
ATOM 539 N N . PHE A 1 72 ? 8.907 -4.676 -9.022 1.00 93.25 72 PHE A N 1
ATOM 540 C CA . PHE A 1 72 ? 8.385 -3.410 -9.518 1.00 93.25 72 PHE A CA 1
ATOM 541 C C . PHE A 1 72 ? 7.839 -2.590 -8.357 1.00 93.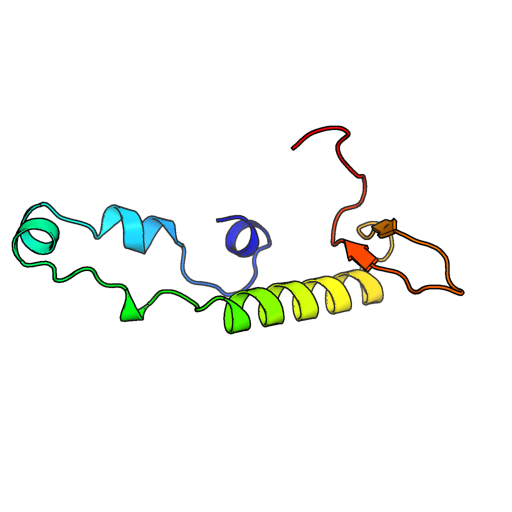25 72 PHE A C 1
ATOM 543 O O . PHE A 1 72 ? 7.016 -3.070 -7.579 1.00 93.25 72 PHE A O 1
ATOM 550 N N . LEU A 1 73 ? 8.291 -1.344 -8.252 1.00 92.94 73 LEU A N 1
ATOM 551 C CA . LEU A 1 73 ? 7.814 -0.389 -7.262 1.00 92.94 73 LEU A CA 1
ATOM 552 C C . LEU A 1 73 ? 7.055 0.744 -7.954 1.00 92.94 73 LEU A C 1
ATOM 554 O O . LEU A 1 73 ? 7.558 1.280 -8.948 1.00 92.94 73 LEU A O 1
ATOM 558 N N . PRO A 1 74 ? 5.893 1.167 -7.427 1.00 92.88 74 PRO A N 1
ATOM 559 C CA . PRO A 1 74 ? 5.070 2.199 -8.042 1.00 92.88 74 PRO A CA 1
ATOM 560 C C . PRO A 1 74 ? 5.552 3.620 -7.714 1.00 92.88 74 PRO A C 1
ATOM 562 O O . PRO A 1 74 ? 4.803 4.456 -7.207 1.00 92.88 74 PRO A O 1
ATOM 565 N N . VAL A 1 75 ? 6.835 3.877 -7.968 1.00 92.50 75 VAL A N 1
ATOM 566 C CA . VAL A 1 75 ? 7.490 5.179 -7.815 1.00 92.50 75 VAL A CA 1
ATOM 567 C C . VAL A 1 75 ? 8.408 5.449 -9.005 1.00 92.50 75 VAL A C 1
ATOM 569 O O . VAL A 1 75 ? 9.026 4.531 -9.540 1.00 92.50 75 VAL A O 1
ATOM 572 N N . ALA A 1 76 ? 8.524 6.718 -9.401 1.00 91.31 76 ALA A N 1
ATOM 573 C CA . ALA A 1 76 ? 9.420 7.131 -10.484 1.00 91.31 76 ALA A CA 1
ATOM 574 C C . ALA A 1 76 ? 10.901 7.090 -10.075 1.00 91.31 76 ALA A C 1
ATOM 576 O O . ALA A 1 76 ? 11.761 6.775 -10.889 1.00 91.31 76 ALA A O 1
ATOM 577 N N . GLU A 1 77 ? 11.191 7.413 -8.813 1.00 90.62 77 GLU A N 1
ATOM 578 C CA . GLU A 1 77 ? 12.544 7.435 -8.268 1.00 90.62 77 GLU A CA 1
ATOM 579 C C . GLU A 1 77 ? 12.562 6.849 -6.857 1.00 90.62 77 GLU A C 1
ATOM 581 O O . GLU A 1 77 ? 11.688 7.121 -6.027 1.00 90.62 77 GLU A O 1
ATOM 586 N N . LEU A 1 78 ? 13.601 6.067 -6.577 1.00 88.00 78 LEU A N 1
ATOM 587 C CA . LEU A 1 78 ? 13.886 5.567 -5.242 1.00 88.00 78 LEU A CA 1
ATOM 588 C C . LEU A 1 78 ? 14.509 6.665 -4.392 1.00 88.00 78 LEU A C 1
ATOM 590 O O . LEU A 1 78 ? 15.543 7.241 -4.741 1.00 88.00 78 LEU A O 1
ATOM 594 N N . LYS A 1 79 ? 13.924 6.909 -3.220 1.00 85.50 79 LYS A N 1
ATOM 595 C CA . LYS A 1 79 ? 14.604 7.717 -2.209 1.00 85.50 79 LYS A CA 1
ATOM 596 C C . LYS A 1 79 ? 15.780 6.922 -1.653 1.00 85.50 79 LYS A C 1
ATOM 598 O O . LYS A 1 79 ? 15.662 5.729 -1.393 1.00 85.50 79 LYS A O 1
ATOM 603 N N . ARG A 1 80 ? 16.903 7.603 -1.408 1.00 79.25 80 ARG A N 1
ATOM 604 C CA . ARG A 1 80 ? 18.067 6.991 -0.742 1.00 79.25 80 ARG A CA 1
ATOM 605 C C . ARG A 1 80 ? 17.756 6.537 0.691 1.00 79.25 80 ARG A C 1
ATOM 607 O O . ARG A 1 80 ? 18.406 5.621 1.170 1.00 79.25 80 ARG A O 1
ATOM 614 N N . HIS A 1 81 ? 16.778 7.170 1.346 1.00 74.06 81 HIS A N 1
ATOM 615 C CA . HIS A 1 81 ? 16.306 6.849 2.695 1.00 74.06 81 HIS A CA 1
ATOM 616 C C . HIS A 1 81 ? 14.794 7.132 2.786 1.00 74.06 81 HIS A C 1
ATOM 618 O O . HIS A 1 81 ? 14.327 8.100 2.173 1.00 74.06 81 HIS A O 1
ATOM 624 N N . TYR A 1 82 ? 14.056 6.305 3.531 1.00 63.91 82 TYR A N 1
ATOM 625 C CA . TYR A 1 82 ? 12.617 6.437 3.799 1.00 63.91 82 TYR A CA 1
ATOM 626 C C . TYR A 1 82 ? 12.354 6.639 5.286 1.00 63.91 82 TYR A C 1
ATOM 628 O O . TYR A 1 82 ? 13.115 6.057 6.091 1.00 63.91 82 TYR A O 1
#

Secondary structure (DSSP, 8-state):
-HHHHTT-S---HHHHHHT--HHHHHHT---GGGSPPHHHHHHHHHHHHHHHHHH-GGG-EEEEETTTEEEEES-SS--S--

pLDDT: mean 88.99, std 6.06, range [63.91, 95.69]